Protein AF-A0A959RKV0-F1 (afdb_monomer)

Radius of gyration: 18.16 Å; Cα contacts (8 Å, |Δi|>4): 260; chains: 1; bounding box: 44×34×52 Å

Sequence (173 aa):
MINKALEILSSFAKTIPDAYIGPDRTNYIMEQSEKLSVEDKDVLIKFFNHILTVMVDRTASDIEIGGPGTANYIWFRIQGIKQRVKDLPNLKLDESTMLIAALLNKNQHRHLMVNRNIDFSYTFRYIKNNVNVRFRADAYFDLDILTLNMRAISSNLRALESYEFHQYALQSM

Nearest PDB structures (foldseek):
  7avb-assembly1_A  TM=4.135E-01  e=2.038E-03  synthetic construct
  8ao0-assembly1_A  TM=4.237E-01  e=1.286E-02  synthetic construct
  6mmd-assembly1_B  TM=3.753E-01  e=1.859E-02  Halorhodospira halophila
  6umy-assembly1_A  TM=3.637E-01  e=3.435E-02  Halorhodospira halophila
  1f9i-assembly1_A  TM=3.679E-01  e=3.883E-02  Halorhodospira halophila

Structure (mmCIF, N/CA/C/O backbone):
data_AF-A0A959RKV0-F1
#
_entry.id   AF-A0A959RKV0-F1
#
loop_
_atom_site.group_PDB
_atom_site.id
_atom_site.type_symbol
_atom_site.label_atom_id
_atom_site.label_alt_id
_atom_site.label_comp_id
_atom_site.label_asym_id
_atom_site.label_entity_id
_atom_site.label_seq_id
_atom_site.pdbx_PDB_ins_code
_atom_site.Cartn_x
_atom_site.Cartn_y
_atom_site.Cartn_z
_atom_site.occupancy
_atom_site.B_iso_or_equiv
_atom_site.auth_seq_id
_atom_site.auth_comp_id
_atom_site.auth_asym_id
_atom_site.auth_atom_id
_atom_site.pdbx_PDB_model_num
ATOM 1 N N . MET A 1 1 ? 1.654 -16.509 7.859 1.00 89.56 1 MET A N 1
ATOM 2 C CA . MET A 1 1 ? 1.892 -15.051 7.764 1.00 89.56 1 MET A CA 1
ATOM 3 C C . MET A 1 1 ? 0.624 -14.322 7.328 1.00 89.56 1 MET A C 1
ATOM 5 O O . MET A 1 1 ? 0.115 -13.576 8.148 1.00 89.56 1 MET A O 1
ATOM 9 N N . ILE A 1 2 ? 0.051 -14.612 6.149 1.00 95.31 2 ILE A N 1
ATOM 10 C CA . ILE A 1 2 ? -1.183 -13.957 5.653 1.00 95.31 2 ILE A CA 1
ATOM 11 C C . ILE A 1 2 ? -2.333 -14.030 6.670 1.00 95.31 2 ILE A C 1
ATOM 13 O O . ILE A 1 2 ? -2.843 -12.994 7.072 1.00 95.31 2 ILE A O 1
ATOM 17 N N . ASN A 1 3 ? -2.678 -15.226 7.163 1.00 96.50 3 ASN A N 1
ATOM 18 C CA . ASN A 1 3 ? -3.772 -15.384 8.136 1.00 96.50 3 ASN A CA 1
ATOM 19 C C . ASN A 1 3 ? -3.569 -14.545 9.405 1.00 96.50 3 ASN A C 1
ATOM 21 O O . ASN A 1 3 ? -4.514 -13.930 9.879 1.00 96.50 3 ASN A O 1
ATOM 25 N N . LYS A 1 4 ? -2.328 -14.465 9.906 1.00 97.12 4 LYS A N 1
ATOM 26 C CA . LYS A 1 4 ? -1.994 -13.644 11.076 1.00 97.12 4 LYS A CA 1
ATOM 27 C C . LYS A 1 4 ? -2.163 -12.151 10.776 1.00 97.12 4 LYS A C 1
ATOM 29 O O . LYS A 1 4 ? -2.691 -11.426 11.604 1.00 97.12 4 LYS A O 1
ATOM 34 N N . ALA A 1 5 ? -1.753 -11.692 9.591 1.00 97.75 5 ALA A N 1
ATOM 35 C CA . ALA A 1 5 ? -1.969 -10.307 9.179 1.00 97.75 5 ALA A CA 1
ATOM 36 C C . ALA A 1 5 ? -3.467 -9.972 9.095 1.00 97.75 5 ALA A C 1
ATOM 38 O O . ALA A 1 5 ? -3.894 -8.958 9.636 1.00 97.75 5 ALA A O 1
ATOM 39 N N . LEU A 1 6 ? -4.273 -10.849 8.490 1.00 97.94 6 LEU A N 1
ATOM 40 C CA . LEU A 1 6 ? -5.727 -10.675 8.420 1.00 97.94 6 LEU A CA 1
ATOM 41 C C . LEU A 1 6 ? -6.382 -10.689 9.807 1.00 97.94 6 LEU A C 1
ATOM 43 O O . LEU A 1 6 ? -7.301 -9.916 10.053 1.00 97.94 6 LEU A O 1
ATOM 47 N N . GLU A 1 7 ? -5.896 -11.520 10.728 1.00 97.75 7 GLU A N 1
ATOM 48 C CA . GLU A 1 7 ? -6.363 -11.544 12.115 1.00 97.75 7 GLU A CA 1
ATOM 49 C C . GLU A 1 7 ? -6.049 -10.235 12.849 1.00 97.75 7 GLU A C 1
ATOM 51 O O . GLU A 1 7 ? -6.938 -9.692 13.504 1.00 97.75 7 GLU A O 1
ATOM 56 N N . ILE A 1 8 ? -4.836 -9.690 12.693 1.00 97.19 8 ILE A N 1
ATOM 57 C CA . ILE A 1 8 ? -4.445 -8.384 13.251 1.00 97.19 8 ILE A CA 1
ATOM 58 C C . ILE A 1 8 ? -5.366 -7.287 12.708 1.00 97.19 8 ILE A C 1
ATOM 60 O O . ILE A 1 8 ? -5.965 -6.541 13.484 1.00 97.19 8 ILE A O 1
ATOM 64 N N . LEU A 1 9 ? -5.526 -7.217 11.382 1.00 97.75 9 LEU A N 1
ATOM 65 C CA . LEU A 1 9 ? -6.360 -6.209 10.724 1.00 97.75 9 LEU A CA 1
ATOM 66 C C . LEU A 1 9 ? -7.829 -6.319 11.150 1.00 97.75 9 LEU A C 1
ATOM 68 O O . LEU A 1 9 ? -8.451 -5.312 11.479 1.00 97.75 9 LEU A O 1
ATOM 72 N N . SER A 1 10 ? -8.374 -7.536 11.195 1.00 97.00 10 SER A N 1
ATOM 73 C CA . SER A 1 10 ? -9.771 -7.769 11.564 1.00 97.00 10 SER A CA 1
ATOM 74 C C . SER A 1 10 ? -10.033 -7.492 13.043 1.00 97.00 10 SER A C 1
ATOM 76 O O . SER A 1 10 ? -11.059 -6.908 13.394 1.00 97.00 10 SER A O 1
ATOM 78 N N . SER A 1 11 ? -9.104 -7.887 13.918 1.00 95.62 11 SER A N 1
ATOM 79 C CA . SER A 1 11 ? -9.180 -7.596 15.351 1.00 95.62 11 SER A CA 1
ATOM 80 C C . SER A 1 11 ? -9.153 -6.094 15.588 1.00 95.62 11 SER A C 1
ATOM 82 O O . SER A 1 11 ? -9.997 -5.589 16.320 1.00 95.62 11 SER A O 1
ATOM 84 N N . PHE A 1 12 ? -8.268 -5.371 14.898 1.00 94.44 12 PHE A N 1
ATOM 85 C CA . PHE A 1 12 ? -8.222 -3.919 14.963 1.00 94.44 12 PHE A CA 1
ATOM 86 C C . PHE A 1 12 ? -9.515 -3.266 14.448 1.00 94.44 12 PHE A C 1
ATOM 88 O O . PHE A 1 12 ? -10.104 -2.444 15.147 1.00 94.44 12 PHE A O 1
ATOM 95 N N . ALA A 1 13 ? -10.002 -3.660 13.268 1.00 93.56 13 ALA A N 1
ATOM 96 C CA . ALA A 1 13 ? -11.196 -3.068 12.664 1.00 93.56 13 ALA A CA 1
ATOM 97 C C . ALA A 1 13 ? -12.437 -3.169 13.573 1.00 93.56 13 ALA A C 1
ATOM 99 O O . ALA A 1 13 ? -13.250 -2.251 13.614 1.00 93.56 13 ALA A O 1
ATOM 100 N N . LYS A 1 14 ? -12.555 -4.247 14.361 1.00 93.62 14 LYS A N 1
ATOM 101 C CA . LYS A 1 14 ? -13.640 -4.432 15.345 1.00 93.62 14 LYS A CA 1
ATOM 102 C C . LYS A 1 14 ? -13.561 -3.495 16.552 1.00 93.62 14 LYS A C 1
ATOM 104 O O . LYS A 1 14 ? -14.553 -3.352 17.256 1.00 93.62 14 LYS A O 1
ATOM 109 N N . THR A 1 15 ? -12.401 -2.900 16.823 1.00 93.12 15 THR A N 1
ATOM 110 C CA . THR A 1 15 ? -12.227 -1.976 17.956 1.00 93.12 15 THR A CA 1
ATOM 111 C C . THR A 1 15 ? -12.613 -0.541 17.622 1.00 93.12 15 THR A C 1
ATOM 113 O O . THR A 1 15 ? -12.725 0.270 18.536 1.00 93.12 15 THR A O 1
ATOM 116 N N . ILE A 1 16 ? -12.822 -0.221 16.340 1.00 93.25 16 ILE A N 1
ATOM 117 C CA . ILE A 1 16 ? -13.142 1.135 15.894 1.00 93.25 16 ILE A CA 1
ATOM 118 C C . ILE A 1 16 ? -14.592 1.461 16.282 1.00 93.25 16 ILE A C 1
ATOM 120 O O . ILE A 1 16 ? -15.505 0.805 15.778 1.00 93.25 16 ILE A O 1
ATOM 124 N N . PRO A 1 17 ? -14.837 2.479 17.127 1.00 92.88 17 PRO A N 1
ATOM 125 C CA . PRO A 1 17 ? -16.197 2.858 17.494 1.00 92.88 17 PRO A CA 1
ATOM 126 C C . PRO A 1 17 ? -17.005 3.361 16.291 1.00 92.88 17 PRO A C 1
ATOM 128 O O . PRO A 1 17 ? -16.508 4.158 15.495 1.00 92.88 17 PRO A O 1
ATOM 131 N N . ASP A 1 18 ? -18.280 2.975 16.208 1.00 91.25 18 ASP A N 1
ATOM 132 C CA . ASP A 1 18 ? -19.196 3.400 15.132 1.00 91.25 18 ASP A CA 1
ATOM 133 C C . ASP A 1 18 ? -19.459 4.915 15.114 1.00 91.25 18 ASP A C 1
ATOM 135 O O . ASP A 1 18 ? -19.874 5.467 14.099 1.00 91.25 18 ASP A O 1
ATOM 139 N N . ALA A 1 19 ? -19.183 5.602 16.227 1.00 93.81 19 ALA A N 1
ATOM 140 C CA . ALA A 1 19 ? -19.281 7.056 16.325 1.00 93.81 19 ALA A CA 1
ATOM 141 C C . ALA A 1 19 ? -18.274 7.794 15.421 1.00 93.81 19 ALA A C 1
ATOM 143 O O . ALA A 1 19 ? -18.518 8.944 15.061 1.00 93.81 19 ALA A O 1
ATOM 144 N N . TYR A 1 20 ? -17.156 7.156 15.051 1.00 92.94 20 TYR A N 1
ATOM 145 C CA . TYR A 1 20 ? -16.197 7.737 14.114 1.00 92.94 20 TYR A CA 1
ATOM 146 C C . TYR A 1 20 ? -16.648 7.504 12.672 1.00 92.94 20 TYR A C 1
ATOM 148 O O . TYR A 1 20 ? -16.689 6.365 12.190 1.00 92.94 20 TYR A O 1
ATOM 156 N N . ILE A 1 21 ? -16.927 8.606 11.975 1.00 90.69 21 ILE A N 1
ATOM 157 C CA . ILE A 1 21 ? -17.416 8.634 10.595 1.00 90.69 21 ILE A CA 1
ATOM 158 C C . ILE A 1 21 ? -16.501 9.463 9.692 1.00 90.69 21 ILE A C 1
ATOM 160 O O . ILE A 1 21 ? -15.745 10.312 10.165 1.00 90.69 21 ILE A O 1
ATOM 164 N N . GLY A 1 22 ? -16.586 9.211 8.383 1.00 89.25 22 GLY A N 1
ATOM 165 C CA . GLY A 1 22 ? -15.859 9.968 7.363 1.00 89.25 22 GLY A CA 1
ATOM 166 C C . GLY A 1 22 ? -14.361 10.099 7.683 1.00 89.25 22 GLY A C 1
ATOM 167 O O . GLY A 1 22 ? -13.723 9.097 8.026 1.00 89.25 22 GLY A O 1
ATOM 168 N N . PRO A 1 23 ? -13.783 11.311 7.609 1.00 89.75 23 PRO A N 1
ATOM 169 C CA . PRO A 1 23 ? -12.343 11.495 7.744 1.00 89.75 23 PRO A CA 1
ATOM 170 C C . PRO A 1 23 ? -11.855 11.248 9.175 1.00 89.75 23 PRO A C 1
ATOM 172 O O . PRO A 1 23 ? -10.714 10.826 9.357 1.00 89.75 23 PRO A O 1
ATOM 175 N N . ASP A 1 24 ? -12.707 11.440 10.187 1.00 93.00 24 ASP A N 1
ATOM 176 C CA . ASP A 1 24 ? -12.352 11.193 11.589 1.00 93.00 24 ASP A CA 1
ATOM 177 C C . ASP A 1 24 ? -12.112 9.706 11.855 1.00 93.00 24 ASP A C 1
ATOM 179 O O . ASP A 1 24 ? -11.245 9.349 12.655 1.00 93.00 24 ASP A O 1
ATOM 183 N N . ARG A 1 25 ? -12.815 8.827 11.129 1.00 95.00 25 ARG A N 1
ATOM 184 C CA . ARG A 1 25 ? -12.563 7.382 11.168 1.00 95.00 25 ARG A CA 1
ATOM 185 C C . ARG A 1 25 ? -11.167 7.051 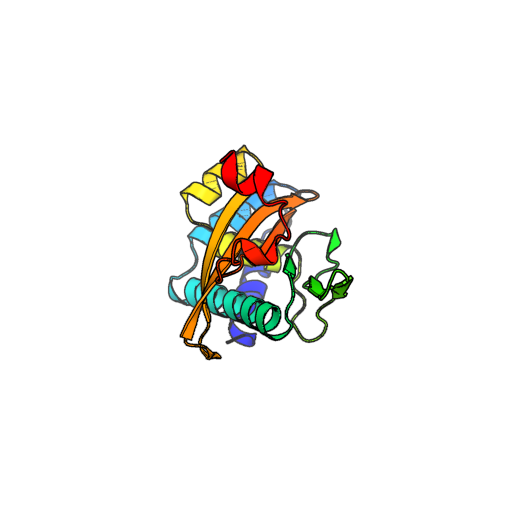10.658 1.00 95.00 25 ARG A C 1
ATOM 187 O O . ARG A 1 25 ? -10.418 6.355 11.338 1.00 95.00 25 ARG A O 1
ATOM 194 N N . THR A 1 26 ? -10.789 7.582 9.500 1.00 94.50 26 THR A N 1
ATOM 195 C CA . THR A 1 26 ? -9.454 7.359 8.926 1.00 94.50 26 THR A CA 1
ATOM 196 C C . THR A 1 26 ? -8.357 7.947 9.812 1.00 94.50 26 THR A C 1
ATOM 198 O O . THR A 1 26 ? -7.351 7.282 10.058 1.00 94.50 26 THR A O 1
ATOM 201 N N . ASN A 1 27 ? -8.579 9.138 10.372 1.00 93.06 27 ASN A N 1
ATOM 202 C CA . ASN A 1 27 ? -7.673 9.766 11.334 1.00 93.06 27 ASN A CA 1
ATOM 203 C C . ASN A 1 27 ? -7.461 8.873 12.571 1.00 93.06 27 ASN A C 1
ATOM 205 O O . ASN A 1 27 ? -6.322 8.615 12.958 1.00 93.06 27 ASN A O 1
ATOM 209 N N . TYR A 1 28 ? -8.545 8.337 13.145 1.00 95.12 28 TYR A N 1
ATOM 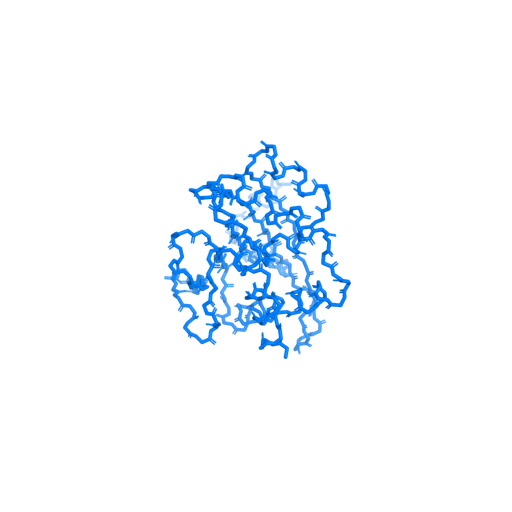210 C CA . TYR A 1 28 ? -8.472 7.402 14.267 1.00 95.12 28 TYR A CA 1
ATOM 211 C C . TYR A 1 28 ? -7.645 6.161 13.908 1.00 95.12 28 TYR A C 1
ATOM 213 O O . TYR A 1 28 ? -6.745 5.778 14.653 1.00 95.12 28 TYR A O 1
ATOM 221 N N . ILE A 1 29 ? -7.895 5.552 12.745 1.00 96.06 29 ILE A N 1
ATOM 222 C CA . ILE A 1 29 ? -7.143 4.381 12.273 1.00 96.06 29 ILE A CA 1
ATOM 223 C C . ILE A 1 29 ? -5.646 4.703 12.151 1.00 96.06 29 ILE A C 1
ATOM 225 O O . ILE A 1 29 ? -4.808 3.919 12.602 1.00 96.06 29 ILE A O 1
ATOM 229 N N . MET A 1 30 ? -5.301 5.864 11.589 1.00 94.00 30 MET A N 1
ATOM 230 C CA . MET A 1 30 ? -3.915 6.317 11.461 1.00 94.00 30 MET A CA 1
ATOM 231 C C . MET A 1 30 ? -3.236 6.483 12.826 1.00 94.00 30 MET A C 1
ATOM 233 O O . MET A 1 30 ? -2.144 5.951 13.024 1.00 94.00 30 MET A O 1
ATOM 237 N N . GLU A 1 31 ? -3.892 7.118 13.797 1.00 93.62 31 GLU A N 1
ATOM 238 C CA . GLU A 1 31 ? -3.361 7.261 15.159 1.00 93.62 31 GLU A CA 1
ATOM 239 C C . GLU A 1 31 ? -3.148 5.916 15.859 1.00 93.62 31 GLU A C 1
ATOM 241 O O . GLU A 1 31 ? -2.165 5.727 16.577 1.00 93.62 31 GLU A O 1
ATOM 246 N N . GLN A 1 32 ? -4.058 4.960 15.664 1.00 94.38 32 GLN A N 1
ATOM 247 C CA . GLN A 1 32 ? -3.894 3.624 16.233 1.00 94.38 32 GLN A CA 1
ATOM 248 C C . GLN A 1 32 ? -2.788 2.828 15.536 1.00 94.38 32 GLN A C 1
ATOM 250 O O . GLN A 1 32 ? -2.132 2.012 16.182 1.00 94.38 32 GLN A O 1
ATOM 255 N N . SER A 1 33 ? -2.521 3.087 14.253 1.00 94.88 33 SER A N 1
ATOM 256 C CA . SER A 1 33 ? -1.430 2.424 13.529 1.00 94.88 33 SER A CA 1
ATOM 257 C C . SER A 1 33 ? -0.054 2.741 14.132 1.00 94.88 33 SER A C 1
ATOM 259 O O . SER A 1 33 ? 0.848 1.904 14.092 1.00 94.88 33 SER A O 1
ATOM 261 N N . GLU A 1 34 ? 0.102 3.917 14.757 1.00 92.12 34 GLU A N 1
ATOM 262 C CA . GLU A 1 34 ? 1.322 4.296 15.480 1.00 92.12 34 GLU A CA 1
ATOM 263 C C . GLU A 1 34 ? 1.503 3.523 16.795 1.00 92.12 34 GLU A C 1
ATOM 265 O O . GLU A 1 34 ? 2.619 3.441 17.306 1.00 92.12 34 GLU A O 1
ATOM 270 N N . LYS A 1 35 ? 0.422 2.948 17.336 1.00 93.62 35 LYS A N 1
ATOM 271 C CA . LYS A 1 35 ? 0.404 2.205 18.607 1.00 93.62 35 LYS A CA 1
ATOM 272 C C . LYS A 1 35 ? 0.549 0.695 18.422 1.00 93.62 35 LYS A C 1
ATOM 274 O O . LYS A 1 35 ? 0.575 -0.029 19.416 1.00 93.62 35 LYS A O 1
ATOM 279 N N . LEU A 1 36 ? 0.623 0.212 17.179 1.00 94.50 36 LEU A N 1
ATOM 280 C CA . LEU A 1 36 ? 0.869 -1.200 16.899 1.00 94.50 36 LEU A CA 1
ATOM 281 C C . LEU A 1 36 ? 2.192 -1.653 17.522 1.00 94.50 36 LEU A C 1
ATOM 283 O O . LEU A 1 36 ? 3.188 -0.925 17.504 1.00 94.50 36 LEU A O 1
ATOM 287 N N . SER A 1 37 ? 2.203 -2.889 18.024 1.00 96.19 37 SER A N 1
ATOM 288 C CA . SER A 1 37 ? 3.438 -3.541 18.450 1.00 96.19 37 SER A CA 1
ATOM 289 C C . SER A 1 37 ? 4.418 -3.641 17.275 1.00 96.19 37 SER A C 1
ATOM 291 O O . SER A 1 37 ? 4.023 -3.670 16.102 1.00 96.19 37 SER A O 1
ATOM 293 N N . VAL A 1 38 ? 5.716 -3.698 17.578 1.00 95.44 38 VAL A N 1
ATOM 294 C CA . VAL A 1 38 ? 6.752 -3.847 16.544 1.00 95.44 38 VAL A CA 1
ATOM 295 C C . VAL A 1 38 ? 6.543 -5.158 15.782 1.00 95.44 38 VAL A C 1
ATOM 297 O O . VAL A 1 38 ? 6.694 -5.202 14.562 1.00 95.44 38 VAL A O 1
ATOM 300 N N . GLU A 1 39 ? 6.125 -6.204 16.491 1.00 96.75 39 GLU A N 1
ATOM 301 C CA . GLU A 1 39 ? 5.844 -7.532 15.964 1.00 96.75 39 GLU A CA 1
ATOM 302 C C . GLU A 1 39 ? 4.655 -7.526 14.998 1.00 96.75 39 GLU A C 1
ATOM 304 O O . GLU A 1 39 ? 4.744 -8.101 13.911 1.00 96.75 39 GLU A O 1
ATOM 309 N N . ASP A 1 40 ? 3.552 -6.864 15.352 1.00 97.06 40 ASP A N 1
ATOM 310 C CA . ASP A 1 40 ? 2.379 -6.781 14.478 1.00 97.06 40 ASP A CA 1
ATOM 311 C C . ASP A 1 40 ? 2.674 -5.924 13.250 1.00 97.06 40 ASP A C 1
ATOM 313 O O . ASP A 1 40 ? 2.332 -6.306 12.128 1.00 97.06 40 ASP A O 1
ATOM 317 N N . LYS A 1 41 ? 3.386 -4.805 13.432 1.00 96.50 41 LYS A N 1
ATOM 318 C CA . LYS A 1 41 ? 3.812 -3.949 12.323 1.00 96.50 41 LYS A CA 1
ATOM 319 C C . LYS A 1 41 ? 4.716 -4.703 11.344 1.00 96.50 41 LYS A C 1
ATOM 321 O O . LYS A 1 41 ? 4.519 -4.599 10.134 1.00 96.50 41 LYS A O 1
ATOM 326 N N . ASP A 1 42 ? 5.655 -5.507 11.839 1.00 97.12 42 ASP A N 1
ATOM 327 C CA . ASP A 1 42 ? 6.498 -6.374 11.008 1.00 97.12 42 ASP A CA 1
ATOM 328 C C . ASP A 1 42 ? 5.671 -7.415 10.231 1.00 97.12 42 ASP A C 1
ATOM 330 O O . ASP A 1 42 ? 5.900 -7.622 9.036 1.00 97.12 42 ASP A O 1
ATOM 334 N N . VAL A 1 43 ? 4.654 -8.023 10.855 1.00 98.38 43 VAL A N 1
ATOM 335 C CA . VAL A 1 43 ? 3.736 -8.950 10.170 1.00 98.38 43 VAL A CA 1
ATOM 336 C C . VAL A 1 43 ? 2.970 -8.252 9.043 1.00 98.38 43 VAL A C 1
ATOM 338 O O . VAL A 1 43 ? 2.887 -8.806 7.943 1.00 98.38 43 VAL A O 1
ATOM 341 N N . LEU A 1 44 ? 2.448 -7.044 9.276 1.00 98.25 44 LEU A N 1
ATOM 342 C CA . LEU A 1 44 ? 1.733 -6.267 8.257 1.00 98.25 44 LEU A CA 1
ATOM 343 C C . LEU A 1 44 ? 2.653 -5.848 7.102 1.00 98.25 44 LEU A C 1
ATOM 345 O O . LEU A 1 44 ? 2.281 -5.996 5.938 1.00 98.25 44 LEU A O 1
ATOM 349 N N . ILE A 1 45 ? 3.879 -5.409 7.398 1.00 97.81 45 ILE A N 1
ATOM 350 C CA . ILE A 1 45 ? 4.885 -5.073 6.378 1.00 97.81 45 ILE A CA 1
ATOM 351 C C . ILE A 1 45 ? 5.240 -6.309 5.543 1.00 97.81 45 ILE A C 1
ATOM 353 O O . ILE A 1 45 ? 5.291 -6.237 4.315 1.00 97.81 45 ILE A O 1
ATOM 357 N N . LYS A 1 46 ? 5.449 -7.470 6.174 1.00 97.88 46 LYS A N 1
ATOM 358 C CA . LYS A 1 46 ? 5.717 -8.734 5.466 1.00 97.88 46 LYS A CA 1
ATOM 359 C C . LYS A 1 46 ? 4.539 -9.171 4.601 1.00 97.88 46 LYS A C 1
ATOM 361 O O . LYS A 1 46 ? 4.755 -9.679 3.501 1.00 97.88 46 LYS A O 1
ATOM 366 N N . PHE A 1 47 ? 3.313 -8.958 5.066 1.00 98.50 47 PHE A N 1
ATOM 367 C CA . PHE A 1 47 ? 2.111 -9.212 4.282 1.00 98.50 47 PHE A CA 1
ATOM 368 C C . PHE A 1 47 ? 2.021 -8.293 3.060 1.00 98.50 47 PHE A C 1
ATOM 370 O O . PHE A 1 47 ? 1.813 -8.777 1.947 1.00 98.50 47 PHE A O 1
ATOM 377 N N . PHE A 1 48 ? 2.284 -6.998 3.226 1.00 98.44 48 PHE A N 1
ATOM 378 C CA . PHE A 1 48 ? 2.320 -6.059 2.109 1.00 98.44 48 PHE A CA 1
ATOM 379 C C . PHE A 1 48 ? 3.432 -6.392 1.100 1.00 98.44 48 PHE A C 1
ATOM 381 O O . PHE A 1 48 ? 3.199 -6.433 -0.106 1.00 98.44 48 PHE A O 1
ATOM 388 N N . ASN A 1 49 ? 4.624 -6.756 1.578 1.00 98.12 49 ASN A N 1
ATOM 389 C CA . ASN A 1 49 ? 5.722 -7.219 0.726 1.00 98.12 49 ASN A CA 1
ATOM 390 C C . ASN A 1 49 ? 5.382 -8.502 -0.040 1.00 98.12 49 ASN A C 1
ATOM 392 O O . ASN A 1 49 ? 5.852 -8.691 -1.162 1.00 98.12 49 ASN A O 1
ATOM 396 N N . HIS A 1 50 ? 4.558 -9.383 0.531 1.00 97.75 50 HIS A N 1
ATOM 397 C CA . HIS A 1 50 ? 4.046 -10.546 -0.186 1.00 97.75 50 HIS A CA 1
ATOM 398 C C . HIS A 1 50 ? 3.107 -10.133 -1.326 1.00 97.75 50 HIS A C 1
ATOM 400 O O . HIS A 1 50 ? 3.285 -10.613 -2.442 1.00 97.75 50 HIS A O 1
ATOM 406 N N . ILE A 1 51 ? 2.189 -9.189 -1.096 1.00 98.31 51 ILE A N 1
ATOM 407 C CA . ILE A 1 51 ? 1.336 -8.622 -2.156 1.00 98.31 51 ILE A CA 1
ATOM 408 C C . ILE A 1 51 ? 2.195 -8.044 -3.294 1.00 98.31 51 ILE A C 1
ATOM 410 O O . ILE A 1 51 ? 1.980 -8.370 -4.463 1.00 98.31 51 ILE A O 1
ATOM 414 N N . LEU A 1 52 ? 3.211 -7.239 -2.965 1.00 98.00 52 LEU A N 1
ATOM 415 C CA . LEU A 1 52 ? 4.119 -6.666 -3.965 1.00 98.00 52 LEU A CA 1
ATOM 416 C C . LEU A 1 52 ? 4.993 -7.721 -4.654 1.00 98.00 52 LEU A C 1
ATOM 418 O O . LEU A 1 52 ? 5.339 -7.573 -5.822 1.00 98.00 52 LEU A O 1
ATOM 422 N N . THR A 1 53 ? 5.337 -8.806 -3.965 1.00 97.25 53 THR A N 1
ATOM 423 C CA . THR A 1 53 ? 6.021 -9.950 -4.579 1.00 97.25 53 THR A CA 1
ATOM 424 C C . THR A 1 53 ? 5.143 -10.576 -5.662 1.00 97.25 53 THR A C 1
ATOM 426 O O . THR A 1 53 ? 5.614 -10.759 -6.781 1.00 97.25 53 THR A O 1
ATOM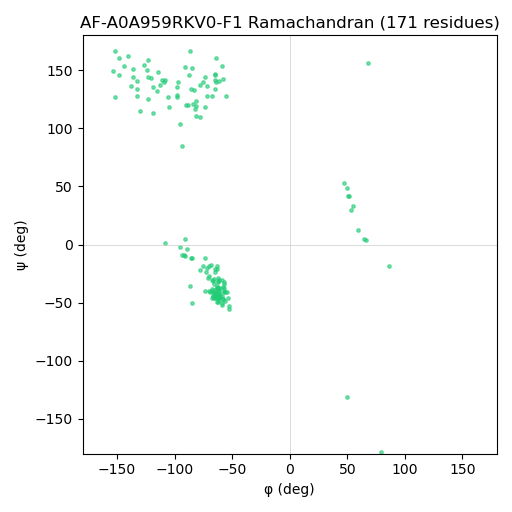 429 N N . VAL A 1 54 ? 3.850 -10.797 -5.388 1.00 97.44 54 VAL A N 1
ATOM 430 C CA . VAL A 1 54 ? 2.897 -11.301 -6.394 1.00 97.44 54 VAL A CA 1
ATOM 431 C C . VAL A 1 54 ? 2.749 -10.320 -7.566 1.00 97.44 54 VAL A C 1
ATOM 433 O O . VAL A 1 54 ? 2.653 -10.751 -8.715 1.00 97.44 54 VAL A O 1
ATOM 436 N N . MET A 1 55 ? 2.773 -9.008 -7.309 1.00 97.19 55 MET A N 1
ATOM 437 C CA . MET A 1 55 ? 2.779 -7.975 -8.355 1.00 97.19 55 MET A CA 1
ATOM 438 C C . MET A 1 55 ? 3.991 -8.123 -9.291 1.00 97.19 55 MET A C 1
ATOM 440 O O . MET A 1 55 ? 3.827 -8.168 -10.513 1.00 97.19 55 MET A O 1
ATOM 444 N 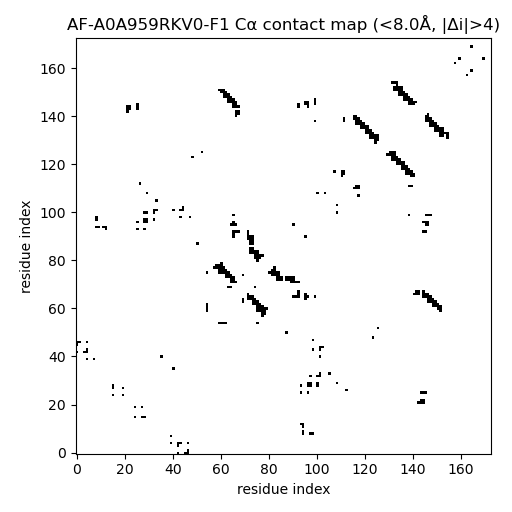N . VAL A 1 56 ? 5.196 -8.242 -8.723 1.00 96.06 56 VAL A N 1
ATOM 445 C CA . VAL A 1 56 ? 6.449 -8.421 -9.477 1.00 96.06 56 VAL A CA 1
ATOM 446 C C . VAL A 1 56 ? 6.442 -9.739 -10.252 1.00 96.06 56 VAL A C 1
ATOM 448 O O . VAL A 1 56 ? 6.742 -9.739 -11.444 1.00 96.06 56 VAL A O 1
ATOM 451 N N . ASP A 1 57 ? 6.034 -10.841 -9.617 1.00 95.81 57 ASP A N 1
ATOM 452 C CA . ASP A 1 57 ? 5.951 -12.168 -10.243 1.00 95.81 57 ASP A CA 1
ATOM 453 C C . ASP A 1 57 ? 5.011 -12.184 -11.458 1.00 95.81 57 ASP A C 1
ATOM 455 O O . ASP A 1 57 ? 5.232 -12.931 -12.410 1.00 95.81 57 ASP A O 1
ATOM 459 N N . ARG A 1 58 ? 3.976 -11.335 -11.452 1.00 96.12 58 ARG A N 1
ATOM 460 C CA . ARG A 1 58 ? 3.016 -11.185 -12.557 1.00 96.12 58 ARG A CA 1
ATOM 461 C C . ARG A 1 58 ? 3.400 -10.126 -13.571 1.00 96.12 58 ARG A C 1
ATOM 463 O O . ARG A 1 58 ? 2.610 -9.848 -14.473 1.00 96.12 58 ARG A O 1
ATOM 470 N N . THR A 1 59 ? 4.577 -9.518 -13.445 1.00 95.06 59 THR A N 1
ATOM 471 C CA . THR A 1 59 ? 5.026 -8.421 -14.315 1.00 95.06 59 THR A CA 1
ATOM 472 C C . THR A 1 59 ? 4.029 -7.253 -14.358 1.00 95.06 59 THR A C 1
ATOM 474 O O . THR A 1 59 ? 3.851 -6.597 -15.385 1.00 95.06 59 THR A O 1
ATOM 477 N N . ALA A 1 60 ? 3.335 -7.006 -13.244 1.00 97.50 60 ALA A N 1
ATOM 478 C CA . ALA A 1 60 ? 2.407 -5.892 -13.125 1.00 97.50 60 ALA A CA 1
ATOM 479 C C . ALA A 1 60 ? 3.162 -4.562 -12.964 1.00 97.50 60 ALA A C 1
ATOM 481 O O . ALA A 1 60 ? 4.161 -4.483 -12.247 1.00 97.50 60 ALA A O 1
ATOM 482 N N . SER A 1 61 ? 2.669 -3.508 -13.615 1.00 97.19 61 SER A N 1
ATOM 483 C CA . SER A 1 61 ? 3.256 -2.165 -13.567 1.00 97.19 61 SER A CA 1
ATOM 484 C C . SER A 1 61 ? 2.755 -1.342 -12.386 1.00 97.19 61 SER A C 1
ATOM 486 O O . SER A 1 61 ? 3.524 -0.572 -11.812 1.00 97.19 61 SER A O 1
ATOM 488 N N . ASP A 1 62 ? 1.484 -1.514 -12.013 1.00 98.19 62 ASP A N 1
ATOM 489 C CA . ASP A 1 62 ? 0.829 -0.741 -10.959 1.00 98.19 62 ASP A CA 1
ATOM 490 C C . ASP A 1 62 ? -0.013 -1.646 -10.043 1.00 98.19 62 ASP A C 1
ATOM 492 O O . ASP A 1 62 ? -0.548 -2.666 -10.490 1.00 98.19 62 ASP A O 1
ATOM 496 N N . ILE A 1 63 ? -0.153 -1.243 -8.782 1.00 98.44 63 ILE A N 1
ATOM 497 C CA . ILE A 1 63 ? -1.054 -1.810 -7.773 1.00 98.44 63 ILE A CA 1
ATOM 498 C C . ILE A 1 63 ? -1.975 -0.713 -7.239 1.00 98.44 63 ILE A C 1
ATOM 500 O O . ILE A 1 63 ? -1.553 0.429 -7.070 1.00 98.44 63 ILE A O 1
ATOM 504 N N . GLU A 1 64 ? -3.218 -1.078 -6.947 1.00 98.12 64 GLU A N 1
ATOM 505 C CA . GLU A 1 64 ? -4.178 -0.235 -6.238 1.00 98.12 64 GLU A CA 1
ATOM 506 C C . GLU A 1 64 ? -4.864 -1.038 -5.129 1.00 98.12 64 GLU A C 1
ATOM 508 O O . GLU A 1 64 ? -5.266 -2.190 -5.336 1.00 98.12 64 GLU A O 1
ATOM 513 N N . ILE A 1 65 ? -4.951 -0.437 -3.945 1.00 98.00 65 ILE A N 1
ATOM 514 C CA . ILE A 1 65 ? -5.471 -1.043 -2.719 1.00 98.00 65 ILE A CA 1
ATOM 515 C C . ILE A 1 65 ? -6.147 0.026 -1.856 1.00 98.00 65 ILE A C 1
ATOM 517 O O . ILE A 1 65 ? -5.691 1.167 -1.800 1.00 98.00 65 ILE A O 1
ATOM 521 N N . GLY A 1 66 ? -7.210 -0.359 -1.153 1.00 96.56 66 GLY A N 1
ATOM 522 C CA . GLY A 1 66 ? -8.004 0.566 -0.348 1.00 96.56 66 GLY A CA 1
ATOM 523 C C . GLY A 1 66 ? -8.981 1.385 -1.183 1.00 96.56 66 GLY A C 1
ATOM 524 O O . GLY A 1 66 ? -9.115 1.170 -2.387 1.00 96.56 66 GLY A O 1
ATOM 525 N N . GLY A 1 67 ? -9.711 2.274 -0.517 1.00 94.38 67 GLY A N 1
ATOM 526 C CA . GLY A 1 67 ? -10.756 3.080 -1.142 1.00 94.38 67 GLY A CA 1
ATOM 527 C C . GLY A 1 67 ? -11.989 2.288 -1.608 1.00 94.38 67 GLY A C 1
ATOM 528 O O . GLY A 1 67 ? -11.928 1.087 -1.893 1.00 94.38 67 GLY A O 1
ATOM 529 N N . PRO A 1 68 ? -13.149 2.950 -1.726 1.00 94.12 68 PRO A N 1
ATOM 530 C CA . PRO A 1 68 ? -14.382 2.309 -2.180 1.00 94.12 68 PRO A CA 1
ATOM 531 C C . PRO A 1 68 ? -14.307 1.836 -3.640 1.00 94.12 68 PRO A C 1
ATOM 533 O O . PRO A 1 68 ? -14.919 0.823 -3.991 1.00 94.12 68 PRO A O 1
ATOM 536 N N . GLY A 1 69 ? -13.515 2.507 -4.487 1.00 92.44 69 GLY A N 1
ATOM 537 C CA . GLY A 1 69 ? -13.368 2.174 -5.908 1.00 92.44 69 GLY A CA 1
ATOM 538 C C . GLY A 1 69 ? -12.773 0.788 -6.183 1.00 92.44 69 GLY A C 1
ATOM 539 O O . GLY A 1 69 ? -12.995 0.215 -7.253 1.00 92.44 69 GLY A O 1
ATOM 540 N N . THR A 1 70 ? -12.067 0.198 -5.216 1.00 94.94 70 THR A N 1
ATOM 541 C CA . THR A 1 70 ? -11.461 -1.130 -5.379 1.00 94.94 70 THR A CA 1
ATOM 542 C C . THR A 1 70 ? -12.419 -2.281 -5.073 1.00 94.94 70 THR A C 1
ATOM 544 O O . THR A 1 70 ? -12.123 -3.427 -5.427 1.00 94.94 70 THR A O 1
ATOM 547 N N . ALA A 1 71 ? -13.585 -1.999 -4.478 1.00 95.62 71 ALA A N 1
ATOM 548 C CA . ALA A 1 71 ? -14.558 -2.996 -4.031 1.00 95.62 71 ALA A CA 1
ATOM 549 C C . ALA A 1 71 ? -13.929 -4.090 -3.141 1.00 95.62 71 ALA A C 1
ATOM 551 O O . ALA A 1 71 ? -14.238 -5.272 -3.297 1.00 95.62 71 ALA A O 1
ATOM 552 N N . ASN A 1 72 ? -13.034 -3.689 -2.229 1.00 97.12 72 ASN A N 1
ATOM 553 C CA . ASN A 1 72 ? -12.265 -4.548 -1.314 1.00 97.12 72 ASN A CA 1
ATOM 554 C C . ASN A 1 72 ? -11.248 -5.491 -1.987 1.00 97.12 72 ASN A C 1
ATOM 556 O O . ASN A 1 72 ? -10.626 -6.302 -1.299 1.00 97.12 72 ASN A O 1
ATOM 560 N N . TYR A 1 73 ? -11.067 -5.418 -3.309 1.00 98.12 73 TYR A N 1
ATOM 561 C CA . TYR A 1 73 ? -10.072 -6.214 -4.031 1.00 98.12 73 TYR A CA 1
ATOM 562 C C . TYR A 1 73 ? -8.742 -5.475 -4.141 1.00 98.12 73 TYR A C 1
ATOM 564 O O . TYR A 1 73 ? -8.697 -4.255 -4.257 1.00 98.12 73 TYR A O 1
ATOM 572 N N . ILE A 1 74 ? -7.654 -6.231 -4.238 1.00 98.38 74 ILE A N 1
ATOM 573 C CA . ILE A 1 74 ? -6.382 -5.698 -4.724 1.00 98.38 74 ILE A CA 1
ATOM 574 C C . ILE A 1 74 ? -6.415 -5.724 -6.251 1.00 98.38 74 ILE A C 1
ATOM 576 O O . ILE A 1 74 ? -6.800 -6.728 -6.860 1.00 98.38 74 ILE A O 1
ATOM 580 N N . TRP A 1 75 ? -6.022 -4.623 -6.881 1.00 98.50 75 TRP A N 1
ATOM 581 C CA . TRP A 1 75 ? -5.980 -4.506 -8.334 1.00 98.50 75 TRP A CA 1
ATOM 582 C C . TRP A 1 75 ? -4.549 -4.392 -8.817 1.00 98.50 75 TRP A C 1
ATOM 584 O O . TRP A 1 75 ? -3.774 -3.615 -8.269 1.00 98.50 75 TRP A O 1
ATOM 594 N N . PHE A 1 76 ? -4.229 -5.109 -9.891 1.00 98.56 76 PHE A N 1
ATOM 595 C CA . PHE A 1 76 ? -2.981 -4.930 -10.622 1.00 98.56 76 PHE A CA 1
ATOM 596 C C . PHE A 1 76 ? -3.253 -4.416 -12.024 1.00 98.56 76 PHE A C 1
ATOM 598 O O . PHE A 1 76 ? -4.249 -4.777 -12.656 1.00 98.56 76 PHE A O 1
ATOM 605 N N . ARG A 1 77 ? -2.316 -3.625 -12.539 1.00 98.38 77 ARG A N 1
ATOM 606 C CA . ARG A 1 77 ? -2.194 -3.366 -13.968 1.00 98.38 77 ARG A CA 1
ATOM 607 C C . ARG A 1 77 ? -1.163 -4.320 -14.554 1.00 98.38 77 ARG A C 1
ATOM 609 O O . ARG A 1 77 ? 0.032 -4.124 -14.367 1.00 98.38 77 ARG A O 1
ATOM 616 N N . ILE A 1 78 ? -1.615 -5.355 -15.253 1.00 97.12 78 ILE A N 1
ATOM 617 C CA . ILE A 1 78 ? -0.746 -6.334 -15.918 1.00 97.12 78 ILE A CA 1
ATOM 618 C C . ILE A 1 78 ? -0.783 -6.031 -17.409 1.00 97.12 78 ILE A C 1
ATOM 620 O O . ILE A 1 78 ? -1.853 -6.054 -18.010 1.00 97.12 78 ILE A O 1
ATOM 624 N N . GLN A 1 79 ? 0.372 -5.690 -17.987 1.00 94.06 79 GLN A N 1
ATOM 625 C CA . GLN A 1 79 ? 0.493 -5.352 -19.414 1.00 94.06 79 GLN A CA 1
ATOM 626 C C . GLN A 1 79 ? -0.533 -4.293 -19.871 1.00 94.06 79 GLN A C 1
ATOM 628 O O . GLN A 1 79 ? -1.166 -4.408 -20.913 1.00 94.06 79 GLN A O 1
ATOM 633 N N . GLY A 1 80 ? -0.743 -3.261 -19.047 1.00 94.62 80 GLY A N 1
ATOM 634 C CA . GLY A 1 80 ? -1.693 -2.178 -19.326 1.00 94.62 80 GLY A CA 1
ATOM 635 C C . GLY A 1 80 ? -3.137 -2.445 -18.884 1.00 94.62 80 GLY A C 1
ATOM 636 O O . GLY A 1 80 ? -3.878 -1.484 -18.663 1.00 94.62 80 GLY A O 1
ATOM 637 N N . ILE A 1 81 ? -3.524 -3.701 -18.643 1.00 97.50 81 ILE A N 1
ATOM 638 C CA . ILE A 1 81 ? -4.893 -4.082 -18.272 1.00 97.50 81 ILE A CA 1
ATOM 639 C C . ILE A 1 81 ? -5.052 -4.062 -16.750 1.00 97.50 81 ILE A C 1
ATOM 641 O O . ILE A 1 81 ? -4.372 -4.796 -16.032 1.00 97.50 81 ILE A O 1
ATOM 645 N N . LYS A 1 82 ? -5.971 -3.225 -16.251 1.00 97.12 82 LYS A N 1
ATOM 646 C CA . LYS A 1 82 ? -6.323 -3.158 -14.824 1.00 97.12 82 LYS A CA 1
ATOM 647 C C . LYS A 1 82 ? -7.312 -4.279 -14.490 1.00 97.12 82 LYS A C 1
ATOM 649 O O . LYS A 1 82 ? -8.412 -4.311 -15.036 1.00 97.12 82 LYS A O 1
ATOM 654 N N . GLN A 1 83 ? -6.933 -5.184 -13.591 1.00 97.44 83 GLN A N 1
ATOM 655 C CA . GLN A 1 83 ? -7.754 -6.332 -13.200 1.00 97.44 83 GLN A CA 1
ATOM 656 C C . GLN A 1 83 ? -7.622 -6.692 -11.715 1.00 97.44 83 GLN A C 1
ATOM 658 O O . GLN A 1 83 ? -6.599 -6.430 -11.081 1.00 97.44 83 GLN A O 1
ATOM 663 N N . ARG A 1 84 ? -8.678 -7.307 -11.168 1.00 97.62 84 ARG A N 1
ATOM 664 C CA . ARG A 1 84 ? -8.738 -7.781 -9.776 1.00 97.62 84 ARG A CA 1
ATOM 665 C C . ARG A 1 84 ? -7.854 -9.006 -9.582 1.00 97.62 84 ARG A C 1
ATOM 667 O O . ARG A 1 84 ? -7.916 -9.952 -10.368 1.00 97.62 84 ARG A O 1
ATOM 674 N N . VAL A 1 85 ? -7.118 -9.028 -8.483 1.00 97.19 85 VAL A N 1
ATOM 675 C CA . VAL A 1 85 ? -6.257 -10.137 -8.076 1.00 97.19 85 VAL A CA 1
ATOM 676 C C . VAL A 1 85 ? -7.040 -11.048 -7.133 1.00 97.19 85 VAL A C 1
ATOM 678 O O . VAL A 1 85 ? -7.005 -10.884 -5.921 1.00 97.19 85 VAL A O 1
ATOM 681 N N . LYS A 1 86 ? -7.816 -11.977 -7.700 1.00 95.00 86 LYS A N 1
ATOM 682 C CA . LYS A 1 86 ? -8.797 -12.788 -6.948 1.00 95.00 86 LYS A CA 1
ATOM 683 C C . LYS A 1 86 ? -8.186 -13.796 -5.971 1.00 95.00 86 LYS A C 1
ATOM 685 O O . LYS A 1 86 ? -8.902 -14.328 -5.132 1.00 95.00 86 LYS A O 1
ATOM 690 N N . ASP A 1 87 ? -6.909 -14.108 -6.132 1.00 95.06 87 ASP A N 1
ATOM 691 C CA . ASP A 1 87 ? -6.184 -15.058 -5.294 1.00 95.06 87 ASP A CA 1
ATOM 692 C C . ASP A 1 87 ? -5.448 -14.389 -4.121 1.00 95.06 87 ASP A C 1
ATOM 694 O O . ASP A 1 87 ? -4.974 -15.078 -3.220 1.00 95.06 87 ASP A O 1
ATOM 698 N N . LEU A 1 88 ? -5.392 -13.053 -4.101 1.00 96.81 88 LEU A N 1
ATOM 699 C CA . LEU A 1 88 ? -5.045 -12.296 -2.905 1.00 96.81 88 LEU A CA 1
ATOM 700 C C . LEU A 1 88 ? -6.299 -12.077 -2.045 1.00 96.81 88 LEU A C 1
ATOM 702 O O . LEU A 1 88 ? -7.411 -12.026 -2.577 1.00 96.81 88 LEU A O 1
ATOM 706 N N . PRO A 1 89 ? -6.147 -11.946 -0.717 1.00 96.50 89 PRO A N 1
ATOM 707 C CA . PRO A 1 89 ? -7.284 -11.724 0.162 1.00 96.50 89 PRO A CA 1
ATOM 708 C C . PRO A 1 89 ? -7.956 -10.380 -0.125 1.00 96.50 89 PRO A C 1
ATOM 710 O O . PRO A 1 89 ? -7.298 -9.384 -0.434 1.00 96.50 89 PRO A O 1
ATOM 713 N N . ASN A 1 90 ? -9.274 -10.358 0.050 1.00 96.56 90 ASN A N 1
ATOM 714 C CA . ASN A 1 90 ? -10.023 -9.112 0.093 1.00 96.56 90 ASN A CA 1
ATOM 715 C C . ASN A 1 90 ? -9.770 -8.404 1.424 1.00 96.56 90 ASN A C 1
ATOM 717 O O . ASN A 1 90 ? -9.670 -9.054 2.465 1.00 96.56 90 ASN A O 1
ATOM 721 N N . LEU A 1 91 ? -9.722 -7.079 1.382 1.00 97.31 91 LEU A N 1
ATOM 722 C CA . LEU A 1 91 ? -9.529 -6.230 2.551 1.00 97.31 91 LEU A CA 1
ATOM 723 C C . LEU A 1 91 ? -10.694 -5.261 2.639 1.00 97.31 91 LEU A C 1
ATOM 725 O O . LEU A 1 91 ? -10.973 -4.540 1.682 1.00 97.31 91 LEU A O 1
ATOM 729 N N . LYS A 1 92 ? -11.381 -5.242 3.779 1.00 96.94 92 LYS A N 1
ATOM 730 C CA . LYS A 1 92 ? -12.382 -4.210 4.059 1.00 96.94 92 LYS A CA 1
ATOM 731 C C . LYS A 1 92 ? -11.705 -2.845 4.138 1.00 96.94 92 LYS A C 1
ATOM 733 O O . LYS A 1 92 ? -10.514 -2.752 4.414 1.00 96.94 92 LYS A O 1
ATOM 738 N N . LEU A 1 93 ? -12.491 -1.787 3.981 1.00 96.38 93 LEU A N 1
ATOM 739 C CA . LEU A 1 93 ? -12.001 -0.405 3.935 1.00 96.38 93 LEU A CA 1
ATOM 740 C C . LEU A 1 93 ? -11.124 -0.044 5.150 1.00 96.38 93 LEU A C 1
ATOM 742 O O . LEU A 1 93 ? -10.011 0.456 4.972 1.00 96.38 93 LEU A O 1
ATOM 746 N N . ASP A 1 94 ? -11.553 -0.396 6.365 1.00 97.00 94 ASP A N 1
ATOM 747 C CA . ASP A 1 94 ? -10.770 -0.163 7.589 1.00 97.00 94 ASP A CA 1
ATOM 748 C C . ASP A 1 94 ? -9.487 -1.011 7.643 1.00 97.00 94 ASP A C 1
ATOM 750 O O . ASP A 1 94 ? -8.434 -0.534 8.064 1.00 97.00 94 ASP A O 1
ATOM 754 N N . GLU A 1 95 ? -9.555 -2.261 7.175 1.00 97.94 95 GLU A N 1
ATOM 755 C CA . GLU A 1 95 ? -8.417 -3.188 7.134 1.00 97.94 95 GLU A CA 1
ATOM 756 C C . GLU A 1 95 ? -7.359 -2.690 6.141 1.00 97.94 95 GLU A C 1
ATOM 758 O O . GLU A 1 95 ? -6.172 -2.649 6.463 1.00 97.94 95 GLU A O 1
ATOM 763 N N . SER A 1 96 ? -7.776 -2.245 4.951 1.00 97.94 96 SER A N 1
ATOM 764 C CA . SER A 1 96 ? -6.876 -1.626 3.978 1.00 97.94 96 SER A CA 1
ATOM 765 C C . SER A 1 96 ? -6.308 -0.302 4.480 1.00 97.94 96 SER A C 1
ATOM 767 O O . SER A 1 96 ? -5.119 -0.060 4.303 1.00 97.94 96 SER A O 1
ATOM 769 N N . THR A 1 97 ? -7.112 0.517 5.165 1.00 97.69 97 THR A N 1
ATOM 770 C CA . THR A 1 97 ? -6.659 1.792 5.743 1.00 97.69 97 THR A CA 1
ATOM 771 C C . THR A 1 97 ? -5.566 1.548 6.779 1.00 97.69 97 THR A C 1
ATOM 773 O O . THR A 1 97 ? -4.507 2.166 6.705 1.00 97.69 97 THR A O 1
ATOM 776 N N . MET A 1 98 ? -5.773 0.596 7.695 1.00 97.81 98 MET A N 1
ATOM 777 C CA . MET A 1 98 ? -4.770 0.213 8.692 1.00 97.81 98 MET A CA 1
ATOM 778 C C . MET A 1 98 ? -3.507 -0.362 8.036 1.00 97.81 98 MET A C 1
ATOM 780 O O . MET A 1 98 ? -2.393 0.000 8.415 1.00 97.81 98 MET A O 1
ATOM 784 N N . LEU A 1 99 ? -3.657 -1.215 7.017 1.00 98.50 99 LEU A N 1
ATOM 785 C CA . LEU A 1 99 ? -2.516 -1.774 6.294 1.00 98.50 99 LEU A CA 1
ATOM 786 C C . LEU A 1 99 ? -1.672 -0.683 5.622 1.00 98.50 99 LEU A C 1
ATOM 788 O O . LEU A 1 99 ? -0.452 -0.714 5.747 1.00 98.50 99 LEU A O 1
ATOM 792 N N . ILE A 1 100 ? -2.303 0.284 4.946 1.00 98.25 100 ILE A N 1
ATOM 793 C CA . ILE A 1 100 ? -1.608 1.409 4.299 1.00 98.25 100 ILE A CA 1
ATOM 794 C C . ILE A 1 100 ? -0.944 2.296 5.360 1.00 98.25 100 ILE A C 1
ATOM 796 O O . ILE A 1 100 ? 0.233 2.629 5.234 1.00 98.25 100 ILE A O 1
ATOM 800 N N . ALA A 1 101 ? -1.661 2.623 6.437 1.00 97.31 101 ALA A N 1
ATOM 801 C CA . ALA A 1 101 ? -1.160 3.427 7.549 1.00 97.31 101 ALA A CA 1
ATOM 802 C C . ALA A 1 101 ? 0.086 2.808 8.216 1.00 97.31 101 ALA A C 1
ATOM 804 O O . ALA A 1 101 ? 1.031 3.523 8.558 1.00 97.31 101 ALA A O 1
ATOM 805 N N . ALA A 1 102 ? 0.144 1.476 8.326 1.00 97.25 102 ALA A N 1
ATOM 806 C CA . ALA A 1 102 ? 1.296 0.757 8.868 1.00 97.25 102 ALA A CA 1
ATOM 807 C C . ALA A 1 102 ? 2.572 0.893 8.009 1.00 97.25 102 ALA A C 1
ATOM 809 O O . ALA A 1 102 ? 3.676 0.718 8.530 1.00 97.25 102 ALA A O 1
ATOM 810 N N . LEU A 1 103 ? 2.456 1.233 6.719 1.00 96.88 103 LEU A N 1
ATOM 811 C CA . LEU A 1 103 ? 3.608 1.467 5.836 1.00 96.88 103 LEU A CA 1
ATOM 812 C C . LEU A 1 103 ? 4.250 2.839 6.052 1.00 96.88 103 LEU A C 1
ATOM 814 O O . LEU A 1 103 ? 5.409 3.040 5.687 1.00 96.88 103 LEU A O 1
ATOM 818 N N . LEU A 1 104 ? 3.498 3.781 6.621 1.00 96.62 104 LEU A N 1
ATOM 819 C CA . LEU A 1 104 ? 3.913 5.167 6.759 1.00 96.62 104 LEU A CA 1
ATOM 820 C C . LEU A 1 104 ? 4.705 5.384 8.053 1.00 96.62 104 LEU A C 1
ATOM 822 O O . LEU A 1 104 ? 4.458 4.783 9.105 1.00 96.62 104 LEU A O 1
ATOM 826 N N . ASN A 1 105 ? 5.679 6.285 7.980 1.00 93.88 105 ASN A N 1
ATOM 827 C CA . ASN A 1 105 ? 6.359 6.819 9.153 1.00 93.88 105 ASN A CA 1
ATOM 828 C C . ASN A 1 105 ? 5.603 8.030 9.729 1.00 93.88 105 ASN A C 1
ATOM 830 O O . ASN A 1 105 ? 4.752 8.626 9.073 1.00 93.88 105 ASN A O 1
ATOM 834 N N . LYS A 1 106 ? 5.958 8.444 10.948 1.00 93.38 106 LYS A N 1
ATOM 835 C CA . LYS A 1 106 ? 5.290 9.544 11.665 1.00 93.38 106 LYS A CA 1
ATOM 836 C C . LYS A 1 106 ? 5.271 10.878 10.903 1.00 93.38 106 LYS A C 1
ATOM 838 O O . LYS A 1 106 ? 4.344 11.671 11.041 1.00 93.38 106 LYS A O 1
ATOM 843 N N . ASN A 1 107 ? 6.294 11.166 10.100 1.00 94.81 107 ASN A N 1
ATOM 844 C CA . ASN A 1 107 ? 6.328 12.395 9.299 1.00 94.81 107 ASN A CA 1
ATOM 845 C C . ASN A 1 107 ? 5.365 12.301 8.114 1.00 94.81 107 ASN A C 1
ATOM 847 O O . ASN A 1 107 ? 4.669 13.269 7.820 1.00 94.81 107 ASN A O 1
ATOM 851 N N . GLN A 1 108 ? 5.302 11.132 7.477 1.00 96.31 108 GLN A N 1
ATOM 852 C CA . GLN A 1 108 ? 4.371 10.849 6.389 1.00 96.31 108 GLN A CA 1
ATOM 853 C C . GLN A 1 108 ? 2.920 10.883 6.870 1.00 96.31 108 GLN A C 1
ATOM 855 O O . GLN A 1 108 ? 2.092 11.498 6.211 1.00 96.31 108 GLN A O 1
ATOM 860 N N . HIS A 1 109 ? 2.638 10.326 8.053 1.00 94.81 109 HIS A N 1
ATOM 861 C CA . HIS A 1 109 ? 1.343 10.453 8.729 1.00 94.81 109 HIS A CA 1
ATOM 862 C C . HIS A 1 109 ? 0.926 11.916 8.869 1.00 94.81 109 HIS A C 1
ATOM 864 O O . HIS A 1 109 ? -0.114 12.316 8.355 1.00 94.81 109 HIS A O 1
ATOM 870 N N . ARG A 1 110 ? 1.777 12.748 9.481 1.00 94.19 110 ARG A N 1
ATOM 871 C CA . ARG A 1 110 ? 1.493 14.183 9.653 1.00 94.19 110 ARG A CA 1
ATOM 872 C C . ARG A 1 110 ? 1.240 14.901 8.328 1.00 94.19 110 ARG A C 1
ATOM 874 O O . ARG A 1 110 ? 0.342 15.731 8.254 1.00 94.19 110 ARG A O 1
ATOM 881 N N . HIS A 1 111 ? 2.012 14.586 7.292 1.00 95.75 111 HIS A N 1
ATOM 882 C CA . HIS A 1 111 ? 1.846 15.195 5.974 1.00 95.75 111 HIS A CA 1
ATOM 883 C C . HIS A 1 111 ? 0.526 14.779 5.311 1.00 95.75 111 HIS A C 1
ATOM 885 O O . HIS A 1 111 ? -0.218 15.633 4.835 1.00 95.75 111 HIS A O 1
ATOM 891 N N . LEU A 1 112 ? 0.204 13.485 5.349 1.00 95.12 112 LEU A N 1
ATOM 892 C CA . LEU A 1 112 ? -1.022 12.916 4.796 1.00 95.12 112 LEU A CA 1
ATOM 893 C C . LEU A 1 112 ? -2.280 13.462 5.492 1.00 95.12 112 LEU A C 1
ATOM 895 O O . LEU A 1 112 ? -3.274 13.740 4.828 1.00 95.12 112 LEU A O 1
ATOM 899 N N . MET A 1 113 ? -2.232 13.679 6.808 1.00 91.06 113 MET A N 1
ATOM 900 C CA . MET A 1 113 ? -3.346 14.252 7.577 1.00 91.06 113 MET A CA 1
ATOM 901 C C . MET A 1 113 ? -3.691 15.685 7.155 1.00 91.06 113 MET A C 1
ATOM 903 O O . MET A 1 113 ? -4.862 16.061 7.151 1.00 91.06 113 MET A O 1
ATOM 907 N N . VAL A 1 114 ? -2.679 16.481 6.794 1.00 93.19 114 VAL A N 1
ATOM 908 C CA . VAL A 1 114 ? -2.857 17.883 6.386 1.00 93.19 114 VAL A CA 1
ATOM 909 C C . VAL A 1 114 ? -3.201 17.982 4.902 1.00 93.19 114 VAL A C 1
ATOM 911 O O . VAL A 1 114 ? -4.176 18.632 4.538 1.00 93.19 114 VAL A O 1
ATOM 914 N N . ASN A 1 115 ? -2.423 17.319 4.047 1.00 95.50 115 ASN A N 1
ATOM 915 C CA . ASN A 1 115 ? -2.512 17.487 2.595 1.00 95.50 115 ASN A CA 1
ATOM 916 C C . ASN A 1 115 ? -3.473 16.506 1.924 1.00 95.50 115 ASN A C 1
ATOM 918 O O . ASN A 1 115 ? -3.759 16.655 0.740 1.00 95.50 115 ASN A O 1
ATOM 922 N N . ARG A 1 116 ? -3.960 15.498 2.660 1.00 95.50 116 ARG A N 1
ATOM 923 C CA . ARG A 1 116 ? -4.847 14.427 2.168 1.00 95.50 116 ARG A CA 1
ATOM 924 C C . ARG A 1 116 ? -4.265 13.589 1.019 1.00 95.50 116 ARG A C 1
ATOM 926 O O . ARG A 1 116 ? -4.976 12.789 0.416 1.00 95.50 116 ARG A O 1
ATOM 933 N N . ASN A 1 117 ? -2.968 13.730 0.764 1.00 97.00 117 ASN A N 1
ATOM 934 C CA . ASN A 1 117 ? -2.183 13.000 -0.222 1.00 97.00 117 ASN A CA 1
ATOM 935 C C . ASN A 1 117 ? -0.709 12.967 0.232 1.00 97.00 117 ASN A C 1
ATOM 937 O O . ASN A 1 117 ? -0.248 13.893 0.912 1.00 97.00 117 ASN A O 1
ATOM 941 N N . ILE A 1 118 ? 0.020 11.907 -0.123 1.00 97.75 118 ILE A N 1
ATOM 942 C CA . ILE A 1 118 ? 1.475 11.857 -0.020 1.00 97.75 118 ILE A CA 1
ATOM 943 C C . ILE A 1 118 ? 2.116 10.922 -1.055 1.00 97.75 118 ILE A C 1
ATOM 945 O O . ILE A 1 118 ? 1.871 9.715 -1.068 1.00 97.75 118 ILE A O 1
ATOM 949 N N . ASP A 1 119 ? 3.078 11.468 -1.799 1.00 97.69 119 ASP A N 1
ATOM 950 C CA . ASP A 1 119 ? 4.025 10.710 -2.614 1.00 97.69 119 ASP A CA 1
ATOM 951 C C . ASP A 1 119 ? 5.246 10.247 -1.798 1.00 97.69 119 ASP A C 1
ATOM 953 O O . ASP A 1 119 ? 5.891 11.023 -1.085 1.00 97.69 119 ASP A O 1
ATOM 957 N N . PHE A 1 120 ? 5.636 8.980 -1.941 1.00 97.62 120 PHE A N 1
ATOM 958 C CA . PHE A 1 120 ? 6.853 8.440 -1.336 1.00 97.62 120 PHE A CA 1
ATOM 959 C C . PHE A 1 120 ? 7.448 7.275 -2.132 1.00 97.62 120 PHE A C 1
ATOM 961 O O . PHE A 1 120 ? 6.839 6.700 -3.029 1.00 97.62 120 PHE A O 1
ATOM 968 N N . SER A 1 121 ? 8.692 6.914 -1.817 1.00 96.62 121 SER A N 1
ATOM 969 C CA . SER A 1 121 ? 9.324 5.708 -2.362 1.00 96.62 121 SER A CA 1
ATOM 970 C C . SER A 1 121 ? 9.215 4.557 -1.370 1.00 96.62 121 SER A C 1
ATOM 972 O O . SER A 1 121 ? 9.512 4.727 -0.190 1.00 96.62 121 SER A O 1
ATOM 974 N N . TYR A 1 122 ? 8.868 3.372 -1.862 1.00 97.94 122 TYR A N 1
ATOM 975 C CA . TYR A 1 122 ? 8.859 2.137 -1.086 1.00 97.94 122 TYR A CA 1
ATOM 976 C C . TYR A 1 122 ? 9.832 1.134 -1.698 1.00 97.94 122 TYR A C 1
ATOM 978 O O . TYR A 1 122 ? 9.899 0.985 -2.918 1.00 97.94 122 TYR A O 1
ATOM 986 N N . THR A 1 123 ? 10.623 0.464 -0.866 1.00 97.00 123 THR A N 1
ATOM 987 C CA . THR A 1 123 ? 11.632 -0.503 -1.315 1.00 97.00 123 THR A CA 1
ATOM 988 C C . THR A 1 123 ? 11.603 -1.715 -0.405 1.00 97.00 123 THR A C 1
ATOM 990 O O . THR A 1 123 ? 11.588 -1.562 0.814 1.00 97.00 123 THR A O 1
ATOM 993 N N . PHE A 1 124 ? 11.667 -2.911 -0.985 1.00 96.19 124 PHE A N 1
ATOM 994 C CA . PHE A 1 124 ? 11.907 -4.131 -0.221 1.00 96.19 124 PHE A CA 1
ATOM 995 C C . PHE A 1 124 ? 12.839 -5.085 -0.974 1.00 96.19 124 PHE A C 1
ATOM 997 O O . PHE A 1 124 ? 13.063 -4.956 -2.183 1.00 96.19 124 PHE A O 1
ATOM 1004 N N . ARG A 1 125 ? 13.409 -6.044 -0.239 1.00 96.12 125 ARG A N 1
ATOM 1005 C CA . ARG A 1 125 ? 14.264 -7.091 -0.800 1.00 96.12 125 ARG A CA 1
ATOM 1006 C C . ARG A 1 125 ? 13.398 -8.199 -1.397 1.00 96.12 125 ARG A C 1
ATOM 1008 O O . ARG A 1 125 ? 12.769 -8.958 -0.664 1.00 96.12 125 ARG A O 1
ATOM 1015 N N . TYR A 1 126 ? 13.398 -8.325 -2.718 1.00 93.88 126 TYR A N 1
ATOM 1016 C CA . TYR A 1 126 ? 12.755 -9.430 -3.417 1.00 93.88 126 TYR A CA 1
ATOM 1017 C C . TYR A 1 126 ? 13.639 -10.679 -3.338 1.00 93.88 126 TYR A C 1
ATOM 1019 O O . TYR A 1 126 ? 14.716 -10.739 -3.935 1.00 93.88 126 TYR A O 1
ATOM 1027 N N . ILE A 1 127 ? 13.186 -11.665 -2.561 1.00 91.31 127 ILE A N 1
ATOM 1028 C CA . ILE A 1 127 ? 14.000 -12.816 -2.141 1.00 91.31 127 ILE A CA 1
ATOM 1029 C C . ILE A 1 127 ? 14.403 -13.697 -3.329 1.00 91.31 127 ILE A C 1
ATOM 1031 O O . ILE A 1 127 ? 15.561 -14.094 -3.407 1.00 91.31 127 ILE A O 1
ATOM 1035 N N . LYS A 1 128 ? 13.489 -13.954 -4.277 1.00 89.88 128 LYS A N 1
ATOM 1036 C CA . LYS A 1 128 ? 13.706 -14.898 -5.391 1.00 89.88 128 LYS A CA 1
ATOM 1037 C C . LYS A 1 128 ? 14.945 -14.564 -6.225 1.00 89.88 128 LYS A C 1
ATOM 1039 O O . LYS A 1 128 ? 15.703 -15.460 -6.574 1.00 89.88 128 LYS A O 1
ATOM 1044 N N . ASN A 1 129 ? 15.161 -13.276 -6.494 1.00 88.88 129 ASN A N 1
ATOM 1045 C CA . ASN A 1 129 ? 16.291 -12.807 -7.299 1.00 88.88 129 ASN A CA 1
ATOM 1046 C C . ASN A 1 129 ? 17.346 -12.084 -6.454 1.00 88.88 129 ASN A C 1
ATOM 1048 O O . ASN A 1 129 ? 18.332 -11.599 -6.997 1.00 88.88 129 ASN A O 1
ATOM 1052 N N . ASN A 1 130 ? 17.139 -11.986 -5.137 1.00 92.56 130 ASN A N 1
ATOM 1053 C CA . ASN A 1 130 ? 18.008 -11.268 -4.214 1.00 92.56 130 ASN A CA 1
ATOM 1054 C C . ASN A 1 130 ? 18.324 -9.836 -4.702 1.00 92.56 130 ASN A C 1
ATOM 1056 O O . ASN A 1 130 ? 19.478 -9.410 -4.735 1.00 92.56 130 ASN A O 1
ATOM 1060 N N . VAL A 1 131 ? 17.289 -9.085 -5.089 1.00 93.12 131 VAL A N 1
ATOM 1061 C CA . VAL A 1 131 ? 17.399 -7.693 -5.565 1.00 93.12 131 VAL A CA 1
ATOM 1062 C C . VAL A 1 131 ? 16.474 -6.773 -4.783 1.00 93.12 131 VAL A C 1
ATOM 1064 O O . VAL A 1 131 ? 15.455 -7.206 -4.249 1.00 93.12 131 VAL A O 1
ATOM 1067 N N . ASN A 1 132 ? 16.819 -5.490 -4.713 1.00 94.62 132 ASN A N 1
ATOM 1068 C CA . ASN A 1 132 ? 15.910 -4.4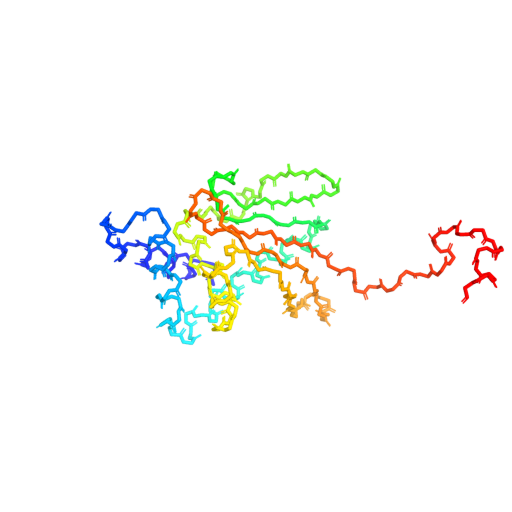84 -4.173 1.00 94.62 132 ASN A CA 1
ATOM 1069 C C . ASN A 1 132 ? 14.959 -4.040 -5.280 1.00 94.62 132 ASN A C 1
ATOM 1071 O O . ASN A 1 132 ? 15.399 -3.523 -6.306 1.00 94.62 132 ASN A O 1
ATOM 1075 N N . VAL A 1 133 ? 13.665 -4.224 -5.053 1.00 95.81 133 VAL A N 1
ATOM 1076 C CA . VAL A 1 133 ? 12.617 -3.691 -5.924 1.00 95.81 133 VAL A CA 1
ATOM 1077 C C . VAL A 1 133 ? 12.107 -2.387 -5.332 1.00 95.81 133 VAL A C 1
ATOM 1079 O O . VAL A 1 133 ? 11.981 -2.253 -4.113 1.00 95.81 133 VAL A O 1
ATOM 1082 N N . ARG A 1 134 ? 11.863 -1.407 -6.200 1.00 96.94 134 ARG A N 1
ATOM 1083 C CA . ARG A 1 134 ? 11.477 -0.048 -5.821 1.00 96.94 134 ARG A CA 1
ATOM 1084 C C . ARG A 1 134 ? 10.129 0.291 -6.425 1.00 96.94 134 ARG A C 1
ATOM 1086 O O . ARG A 1 134 ? 9.850 -0.058 -7.569 1.00 96.94 134 ARG A O 1
ATOM 1093 N N . PHE A 1 135 ? 9.338 1.031 -5.671 1.00 98.25 135 PHE A N 1
ATOM 1094 C CA . PHE A 1 135 ? 8.025 1.494 -6.076 1.00 98.25 135 PHE A CA 1
ATOM 1095 C C . PHE A 1 135 ? 7.894 2.976 -5.759 1.00 98.25 135 PHE A C 1
ATOM 1097 O O . PHE A 1 135 ? 8.352 3.436 -4.710 1.00 98.25 135 PHE A O 1
ATOM 1104 N N . ARG A 1 136 ? 7.249 3.713 -6.660 1.00 98.19 136 ARG A N 1
ATOM 1105 C CA . ARG A 1 136 ? 6.706 5.036 -6.362 1.00 98.19 136 ARG A CA 1
ATOM 1106 C C . ARG A 1 136 ? 5.295 4.829 -5.836 1.00 98.19 136 ARG A C 1
ATOM 1108 O O . ARG A 1 136 ? 4.483 4.244 -6.545 1.00 98.19 136 ARG A O 1
ATOM 1115 N N . ALA A 1 137 ? 5.046 5.260 -4.616 1.00 98.31 137 ALA A N 1
ATOM 1116 C CA . ALA A 1 137 ? 3.789 5.110 -3.911 1.00 98.31 137 ALA A CA 1
ATOM 1117 C C . ALA A 1 137 ? 3.114 6.471 -3.755 1.00 98.31 137 ALA A C 1
ATOM 1119 O O . ALA A 1 137 ? 3.800 7.450 -3.477 1.00 98.31 137 ALA A O 1
ATOM 1120 N N . ASP A 1 138 ? 1.797 6.491 -3.897 1.00 98.38 138 ASP A N 1
ATOM 1121 C CA . ASP A 1 138 ? 0.941 7.636 -3.611 1.00 98.38 138 ASP A CA 1
ATOM 1122 C C . ASP A 1 138 ? -0.217 7.164 -2.726 1.00 98.38 138 ASP A C 1
ATOM 1124 O O . ASP A 1 138 ? -1.014 6.313 -3.138 1.00 98.38 138 ASP A O 1
ATOM 1128 N N . ALA A 1 139 ? -0.261 7.659 -1.490 1.00 98.25 139 ALA A N 1
ATOM 1129 C CA . ALA A 1 139 ? -1.346 7.397 -0.553 1.00 98.25 139 ALA A CA 1
ATOM 1130 C C . ALA A 1 139 ? -2.223 8.643 -0.423 1.00 98.25 139 ALA A C 1
ATOM 1132 O O . ALA A 1 139 ? -1.723 9.721 -0.113 1.00 98.25 139 ALA A O 1
ATOM 1133 N N . TYR A 1 140 ? -3.529 8.502 -0.618 1.00 97.38 140 TYR A N 1
ATOM 1134 C CA . TYR A 1 140 ? -4.457 9.630 -0.673 1.00 97.38 140 TYR A CA 1
ATOM 1135 C C . TYR A 1 140 ? -5.841 9.262 -0.140 1.00 97.38 140 TYR A C 1
ATOM 1137 O O . TYR A 1 140 ? -6.204 8.088 -0.056 1.00 97.38 140 TYR A O 1
ATOM 1145 N N . PHE A 1 141 ? -6.617 10.276 0.235 1.00 96.38 141 PHE A N 1
ATOM 1146 C CA . PHE A 1 141 ? -8.003 10.097 0.657 1.00 96.38 141 PHE A CA 1
ATOM 1147 C C . PHE A 1 141 ? -8.922 9.998 -0.569 1.00 96.38 141 PHE A C 1
ATOM 1149 O O . PHE A 1 141 ? -8.967 10.913 -1.389 1.00 96.38 141 PHE A O 1
ATOM 1156 N N . ASP A 1 142 ? -9.679 8.908 -0.665 1.00 95.00 142 ASP A N 1
ATOM 1157 C CA . ASP A 1 142 ? -10.767 8.700 -1.624 1.00 95.00 142 ASP A CA 1
ATOM 1158 C C . ASP A 1 142 ? -12.069 8.495 -0.845 1.00 95.00 142 ASP A C 1
ATOM 1160 O O . ASP A 1 142 ? -12.201 7.516 -0.109 1.00 95.00 142 ASP A O 1
ATOM 1164 N N . LEU A 1 143 ? -13.007 9.442 -0.962 1.00 93.56 143 LEU A N 1
ATOM 1165 C CA . LEU A 1 143 ? -14.249 9.478 -0.173 1.00 93.56 143 LEU A CA 1
ATOM 1166 C C . LEU A 1 143 ? -13.993 9.236 1.326 1.00 93.56 143 LEU A C 1
ATOM 1168 O O . LEU A 1 143 ? -14.574 8.346 1.944 1.00 93.56 143 LEU A O 1
ATOM 1172 N N . ASP A 1 144 ? -13.071 10.028 1.879 1.00 93.69 144 ASP A N 1
ATOM 1173 C CA . ASP A 1 144 ? -12.616 9.995 3.273 1.00 93.69 144 ASP A CA 1
ATOM 1174 C C . ASP A 1 144 ? -11.890 8.717 3.729 1.00 93.69 144 ASP A C 1
ATOM 1176 O O . ASP A 1 144 ? -11.505 8.613 4.895 1.00 93.69 144 ASP A O 1
ATOM 1180 N N . ILE A 1 145 ? -11.630 7.771 2.824 1.00 95.25 145 ILE A N 1
ATOM 1181 C CA . ILE A 1 145 ? -10.951 6.501 3.103 1.00 95.25 145 ILE A CA 1
ATOM 1182 C C . ILE A 1 145 ? -9.547 6.521 2.510 1.00 95.25 145 ILE A C 1
ATOM 1184 O O . ILE A 1 145 ? -9.328 7.007 1.400 1.00 95.25 145 ILE A O 1
ATOM 1188 N N . LEU A 1 146 ? -8.580 5.952 3.229 1.00 96.69 146 LEU A N 1
ATOM 1189 C CA . LEU A 1 146 ? -7.215 5.879 2.733 1.00 96.69 146 LEU A CA 1
ATOM 1190 C C . LEU A 1 146 ? -7.091 4.860 1.593 1.00 96.69 146 LEU A C 1
ATOM 1192 O O . LEU A 1 146 ? -7.459 3.688 1.718 1.00 96.69 146 LEU A O 1
ATOM 1196 N N . THR A 1 147 ? -6.521 5.324 0.490 1.00 97.88 147 THR A N 1
ATOM 1197 C CA . THR A 1 147 ? -6.240 4.555 -0.720 1.00 97.88 147 THR A CA 1
ATOM 1198 C C . THR A 1 147 ? -4.761 4.660 -1.038 1.00 97.88 147 THR A C 1
ATOM 1200 O O . THR A 1 147 ? -4.112 5.652 -0.710 1.00 97.88 147 THR A O 1
ATOM 1203 N N . LEU A 1 148 ? -4.212 3.626 -1.663 1.00 98.50 148 LEU A N 1
ATOM 1204 C CA . LEU A 1 148 ? -2.820 3.579 -2.074 1.00 98.50 148 LEU A CA 1
ATOM 1205 C C . LEU A 1 148 ? -2.727 3.095 -3.516 1.00 98.50 148 LEU A C 1
ATOM 1207 O O . LEU A 1 148 ? -3.217 2.017 -3.867 1.00 98.50 148 LEU A O 1
ATOM 1211 N N . ASN A 1 149 ? -2.025 3.872 -4.330 1.00 98.38 149 ASN A N 1
ATOM 1212 C CA . ASN A 1 149 ? -1.532 3.449 -5.628 1.00 98.38 149 ASN A CA 1
ATOM 1213 C C . ASN A 1 149 ? -0.011 3.300 -5.563 1.00 98.38 149 ASN A C 1
ATOM 1215 O O . ASN A 1 149 ? 0.676 4.121 -4.956 1.00 98.38 149 ASN A O 1
ATOM 1219 N N . MET A 1 150 ? 0.546 2.268 -6.194 1.00 98.50 150 MET A N 1
ATOM 1220 C CA . MET A 1 150 ? 1.992 2.202 -6.392 1.00 98.50 150 MET A CA 1
ATOM 1221 C C . MET A 1 150 ? 2.343 1.764 -7.801 1.00 98.50 150 MET A C 1
ATOM 1223 O O . MET A 1 150 ? 1.706 0.880 -8.366 1.00 98.50 150 MET A O 1
ATOM 1227 N N . ARG A 1 151 ? 3.429 2.328 -8.326 1.00 98.19 151 ARG A N 1
ATOM 1228 C CA . ARG A 1 151 ? 4.031 1.974 -9.609 1.00 98.19 151 ARG A CA 1
ATOM 1229 C C . ARG A 1 151 ? 5.419 1.392 -9.408 1.00 98.19 151 ARG A C 1
ATOM 1231 O O . ARG A 1 151 ? 6.242 1.990 -8.713 1.00 98.19 151 ARG A O 1
ATOM 1238 N N . ALA A 1 152 ? 5.703 0.266 -10.055 1.00 96.88 152 ALA A N 1
ATOM 1239 C CA . ALA A 1 152 ? 7.041 -0.312 -10.069 1.00 96.88 152 ALA A CA 1
ATOM 1240 C C . ALA A 1 152 ? 8.032 0.617 -10.793 1.00 96.88 152 ALA A C 1
ATOM 1242 O O . ALA A 1 152 ? 7.757 1.127 -11.880 1.00 96.88 152 ALA A O 1
ATOM 1243 N N . ILE A 1 153 ? 9.202 0.828 -10.195 1.00 94.44 153 ILE A N 1
ATOM 1244 C CA . ILE A 1 153 ? 10.319 1.553 -10.803 1.00 94.44 153 ILE A CA 1
ATOM 1245 C C . ILE A 1 153 ? 11.284 0.514 -11.374 1.00 94.44 153 ILE A C 1
ATOM 1247 O O . ILE A 1 153 ? 11.723 -0.384 -10.654 1.00 94.44 153 ILE A O 1
ATOM 1251 N N . SER A 1 154 ? 11.628 0.643 -12.659 1.00 86.62 154 SER A N 1
ATOM 1252 C CA . SER A 1 154 ? 12.619 -0.231 -13.301 1.00 86.62 154 SER A CA 1
ATOM 1253 C C . SER A 1 154 ? 13.938 -0.197 -12.530 1.00 86.62 154 SER A C 1
ATOM 1255 O O . SER A 1 154 ? 14.494 0.875 -12.295 1.00 86.62 154 SER A O 1
ATOM 1257 N N . SER A 1 155 ? 14.456 -1.370 -12.167 1.00 81.81 155 SER A N 1
ATOM 1258 C CA . SER A 1 155 ? 15.795 -1.504 -11.583 1.00 81.81 155 SER A CA 1
ATOM 1259 C C . SER A 1 155 ? 16.900 -1.297 -12.615 1.00 81.81 155 SER A C 1
ATOM 1261 O O . SER A 1 155 ? 18.025 -0.964 -12.253 1.00 81.81 155 SER A O 1
ATOM 1263 N N . ASN A 1 156 ? 16.583 -1.509 -13.893 1.00 83.88 156 ASN A N 1
ATOM 1264 C CA . ASN A 1 156 ? 17.551 -1.477 -14.976 1.00 83.88 156 ASN A CA 1
ATOM 1265 C C . ASN A 1 156 ? 17.510 -0.113 -15.658 1.00 83.88 156 ASN A C 1
ATOM 1267 O O . ASN A 1 156 ? 16.439 0.350 -16.072 1.00 83.88 156 ASN A O 1
ATOM 1271 N N . LEU A 1 157 ? 18.688 0.493 -15.803 1.00 84.25 157 LEU A N 1
ATOM 1272 C CA . LEU A 1 157 ? 18.883 1.615 -16.705 1.00 84.25 157 LEU A CA 1
ATOM 1273 C C . LEU A 1 157 ? 18.730 1.092 -18.137 1.00 84.25 157 LEU A C 1
ATOM 1275 O O . LEU A 1 157 ? 19.354 0.097 -18.508 1.00 84.25 157 LEU A O 1
ATOM 1279 N N . ARG A 1 158 ? 17.879 1.733 -18.935 1.00 85.31 158 ARG A N 1
ATOM 1280 C CA . ARG A 1 158 ? 17.789 1.420 -20.362 1.00 85.31 158 ARG A CA 1
ATOM 1281 C C . ARG A 1 158 ? 18.960 2.074 -21.086 1.00 85.31 158 ARG A C 1
ATOM 1283 O O . ARG A 1 158 ? 19.281 3.227 -20.802 1.00 85.31 158 ARG A O 1
ATOM 1290 N N . ALA A 1 159 ? 19.572 1.337 -22.005 1.00 88.25 159 ALA A N 1
ATOM 1291 C CA . ALA A 1 159 ? 20.649 1.847 -22.844 1.00 88.25 159 ALA A CA 1
ATOM 1292 C C . ALA A 1 159 ? 20.124 2.965 -23.765 1.00 88.25 159 ALA A C 1
ATOM 1294 O O . ALA A 1 159 ? 18.966 2.907 -24.191 1.00 88.25 159 ALA A O 1
ATOM 1295 N N . LEU A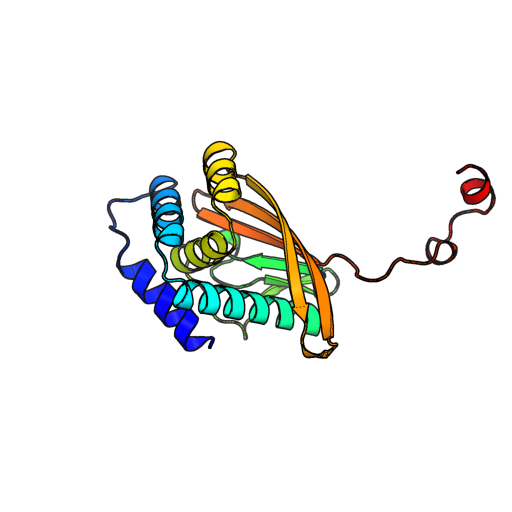 1 160 ? 20.944 3.977 -24.064 1.00 87.12 160 LEU A N 1
ATOM 1296 C CA . LEU A 1 160 ? 20.544 5.130 -24.889 1.00 87.12 160 LEU A CA 1
ATOM 1297 C C . LEU A 1 160 ? 20.043 4.692 -26.271 1.00 87.12 160 LEU A C 1
ATOM 1299 O O . LEU A 1 160 ? 19.052 5.214 -26.774 1.00 87.12 160 LEU A O 1
ATOM 1303 N N . GLU A 1 161 ? 20.671 3.663 -26.828 1.00 85.50 161 GLU A N 1
ATOM 1304 C CA . GLU A 1 161 ? 20.357 3.060 -28.120 1.00 85.50 161 GLU A CA 1
ATOM 1305 C C . GLU A 1 161 ? 18.935 2.486 -28.156 1.00 85.50 161 GLU A C 1
ATOM 1307 O O . GLU A 1 161 ? 18.284 2.511 -29.195 1.00 85.50 161 GLU A O 1
ATOM 1312 N N . SER A 1 162 ? 18.415 2.020 -27.013 1.00 88.44 162 SER A N 1
ATOM 1313 C CA . SER A 1 162 ? 17.061 1.454 -26.919 1.00 88.44 162 SER A CA 1
ATOM 1314 C C . SER A 1 162 ? 15.941 2.494 -26.987 1.00 88.44 162 SER A C 1
ATOM 1316 O O . SER A 1 162 ? 14.775 2.124 -27.102 1.00 88.44 162 SER A O 1
ATOM 1318 N N . TYR A 1 163 ? 16.274 3.782 -26.881 1.00 87.75 163 TYR A N 1
ATOM 1319 C CA . TYR A 1 163 ? 15.304 4.870 -26.989 1.00 87.75 163 TYR A CA 1
ATOM 1320 C C . TYR A 1 163 ? 15.111 5.362 -28.425 1.00 87.75 163 TYR A C 1
ATOM 1322 O O . TYR A 1 163 ? 14.278 6.237 -28.641 1.00 87.75 163 TYR A O 1
ATOM 1330 N N . GLU A 1 164 ? 15.871 4.822 -29.387 1.00 89.88 164 GLU A N 1
ATOM 1331 C CA . GLU A 1 164 ? 15.762 5.149 -30.817 1.00 89.88 164 GLU A CA 1
ATOM 1332 C C . GLU A 1 164 ? 15.856 6.658 -31.108 1.00 89.88 164 GLU A C 1
ATOM 1334 O O . GLU A 1 164 ? 15.296 7.172 -32.078 1.00 89.88 164 GLU A O 1
ATOM 1339 N N . PHE A 1 165 ? 16.589 7.396 -30.268 1.00 91.69 165 PHE A N 1
ATOM 1340 C CA . PHE A 1 165 ? 16.836 8.809 -30.511 1.00 91.69 165 PHE A CA 1
ATOM 1341 C C . PHE A 1 165 ? 17.664 8.998 -31.780 1.00 91.69 165 PHE A C 1
ATOM 1343 O O . PHE A 1 165 ? 18.622 8.271 -32.052 1.00 91.69 165 PHE A O 1
ATOM 1350 N N . HIS A 1 166 ? 17.327 10.038 -32.540 1.00 91.06 16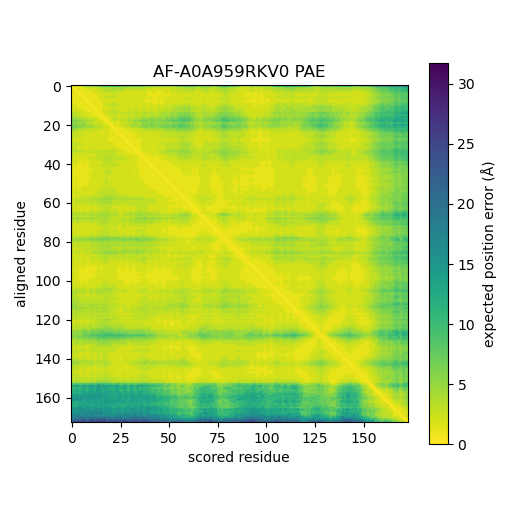6 HIS A N 1
ATOM 1351 C CA . HIS A 1 166 ? 18.139 10.445 -33.675 1.00 91.06 166 HIS A CA 1
ATOM 1352 C C . HIS A 1 166 ? 19.547 10.846 -33.200 1.00 91.06 166 HIS A C 1
ATOM 1354 O O . HIS A 1 166 ? 19.689 11.529 -32.188 1.00 91.06 166 HIS A O 1
ATOM 1360 N N . GLN A 1 167 ? 20.590 10.490 -33.955 1.00 88.62 167 GLN A N 1
ATOM 1361 C CA . GLN A 1 167 ? 21.992 10.741 -33.576 1.00 88.62 167 GLN A CA 1
ATOM 1362 C C . GLN A 1 167 ? 22.271 12.218 -33.252 1.00 88.62 167 GLN A C 1
ATOM 1364 O O . GLN A 1 167 ? 22.926 12.523 -32.262 1.00 88.62 167 GLN A O 1
ATOM 1369 N N . TYR A 1 168 ? 21.702 13.149 -34.026 1.00 90.75 168 TYR A N 1
ATOM 1370 C CA . TYR A 1 168 ? 21.814 14.584 -33.731 1.00 90.75 168 TYR A CA 1
ATOM 1371 C C . TYR A 1 168 ? 21.192 15.003 -32.391 1.00 90.75 168 TYR A C 1
ATOM 1373 O O . TYR A 1 168 ? 21.707 15.918 -31.760 1.00 90.75 168 TYR A O 1
ATOM 1381 N N . ALA A 1 169 ? 20.132 14.332 -31.925 1.00 88.62 169 ALA A N 1
ATOM 1382 C CA . ALA A 1 169 ? 19.564 14.608 -30.606 1.00 88.62 169 ALA A CA 1
ATOM 1383 C C . ALA A 1 169 ? 20.538 14.185 -29.495 1.00 88.62 169 ALA A C 1
ATOM 1385 O O . ALA A 1 169 ? 20.732 14.930 -28.538 1.00 88.62 169 ALA A O 1
ATOM 1386 N N . LEU A 1 170 ? 21.216 13.044 -29.668 1.00 86.62 170 LEU A N 1
ATOM 1387 C CA . LEU A 1 170 ? 22.251 12.574 -28.742 1.00 86.62 170 LEU A CA 1
ATOM 1388 C C . LEU A 1 170 ? 23.478 13.496 -28.714 1.00 86.62 170 LEU A C 1
ATOM 1390 O O . LEU A 1 170 ? 24.079 13.665 -27.664 1.00 86.62 170 LEU A O 1
ATOM 1394 N N . GLN A 1 171 ? 23.836 14.105 -29.849 1.00 85.69 171 GLN A N 1
ATOM 1395 C CA . GLN A 1 171 ? 24.957 15.050 -29.947 1.00 85.69 171 GLN A CA 1
ATOM 1396 C C . GLN A 1 171 ? 24.652 16.435 -29.356 1.00 85.69 171 GLN A C 1
ATOM 1398 O O . GLN A 1 171 ? 25.577 17.205 -29.116 1.00 85.69 171 GLN A O 1
ATOM 1403 N N . SER A 1 172 ? 23.370 16.773 -29.179 1.00 84.06 172 SER A N 1
ATOM 1404 C CA . SER A 1 172 ? 22.924 18.076 -28.666 1.00 84.06 172 SER A CA 1
ATOM 1405 C C . SER A 1 172 ? 22.744 18.142 -27.144 1.00 84.06 172 SER A C 1
ATOM 1407 O O . SER A 1 172 ? 22.499 19.229 -26.622 1.00 84.06 172 SER A O 1
ATOM 1409 N N . MET A 1 173 ? 22.821 16.995 -26.459 1.00 70.06 173 MET A N 1
ATOM 1410 C CA . MET A 1 173 ? 22.792 16.875 -24.993 1.00 70.06 173 MET A CA 1
ATOM 1411 C C . MET A 1 173 ? 24.190 17.031 -24.401 1.00 70.06 173 MET A C 1
ATOM 1413 O O . MET A 1 173 ? 24.276 17.618 -23.300 1.00 70.06 173 MET A O 1
#

Solvent-accessible surface area (backbone atoms only — not comparable to full-atom values): 9596 Å² total; per-residue (Å²): 106,63,68,57,35,53,47,54,34,51,58,51,50,72,70,59,61,83,87,49,52,61,53,57,34,42,51,51,43,45,62,51,38,74,68,51,51,73,68,58,45,50,42,43,51,52,41,51,52,48,56,52,46,53,36,57,76,61,60,30,49,33,42,38,39,32,24,76,92,41,73,36,33,39,32,34,22,40,88,83,46,77,44,74,43,83,89,53,77,71,38,54,59,61,34,27,27,38,56,56,40,55,74,51,51,76,66,53,47,56,44,28,71,72,67,45,38,44,79,47,79,48,72,50,76,41,72,95,80,71,40,73,48,41,28,48,32,39,38,32,59,41,92,42,28,42,22,39,40,35,32,62,48,79,86,68,82,78,59,74,75,79,67,70,67,54,70,68,61,68,73,72,109

Foldseek 3Di:
DQVLLVVLLVVVVVVQDPVQDFLSSLLVLLVVLVVDDPVNLVVLVVLVVVVVLVCVVQCFFKWKAADVVCVQFIWTQRPNDIDGPVPRDGADLSSRSNSVSSQDDPVQSVVCSVVQKDWDKDWDQNPVVRDIWIWTKMWGADRRTIMIMIGTDDPDDDDPVVVVDDPVVVVVD

Secondary structure (DSSP, 8-state):
-HHHHHHHHHH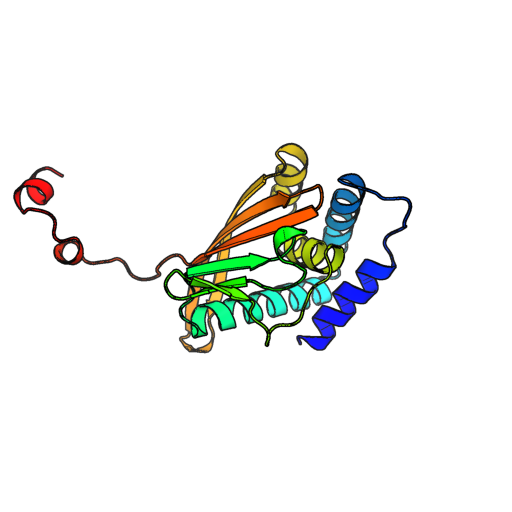HHTTS-TT--HHHHHHHHHHHHTTS-HHHHHHHHHHHHHHHHHHHHTTEEEEEEESGGGTT--EEEETTEEEE-TTSPP--HHHHHHHHHHHS-HHHHHHHHHHSEEEEEEEEEETTTTEEEEEEEEEEEETTEEEEEEEEEPSSPPPGGGGT--HHHHHT-

Mean predicted aligned error: 3.97 Å

pLDDT: mean 94.8, std 4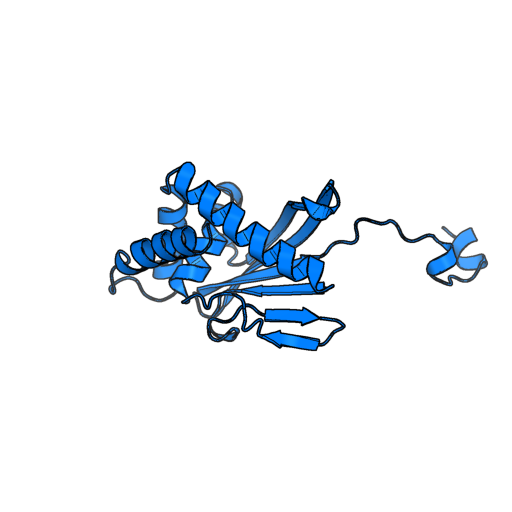.03, range [70.06, 98.56]